Protein AF-A0A7W8LDS4-F1 (afdb_monomer_lite)

pLDDT: mean 88.82, std 13.71, range [44.56, 98.31]

Foldseek 3Di:
DDDPPDPPDDDDDDDPVVVVVVVVCCVVCCVVFVDKDFDPVDDWAWDDDPDTDTPDTHMDGDD

Radius of gyration: 19.91 Å; chains: 1; bounding box: 62×27×38 Å

Secondary structure (DSSP, 8-state):
--------PPPPPPPHHHHHHHHHHHHHHHHH-SS-EE-TTS--EEE-SSS-EEEE--EE---

Sequence (63 aa):
MSERRERRTPPARAPALARSEVAIMVEEWTRAIPEVRLDPAKKAVASSGLVNGMLELHLVWPV

Structure (mmCIF, N/CA/C/O backbone):
data_AF-A0A7W8LDS4-F1
#
_entry.id   AF-A0A7W8LDS4-F1
#
loop_
_atom_site.group_PDB
_atom_site.id
_atom_site.type_symbol
_atom_site.label_atom_id
_atom_site.label_alt_id
_atom_site.label_comp_id
_atom_site.label_asym_id
_atom_site.label_entity_id
_atom_site.label_seq_id
_atom_site.pdbx_PDB_ins_code
_atom_site.Cartn_x
_atom_site.Cartn_y
_atom_site.Cartn_z
_atom_site.occupancy
_atom_site.B_iso_or_equiv
_atom_site.auth_seq_id
_atom_site.auth_comp_id
_atom_site.auth_asym_id
_atom_site.auth_atom_id
_atom_site.pdbx_PDB_model_num
ATOM 1 N N . MET A 1 1 ? 48.872 -1.462 -27.200 1.00 44.56 1 MET A N 1
ATOM 2 C CA . MET A 1 1 ? 48.032 -1.542 -25.984 1.00 44.56 1 MET A CA 1
ATOM 3 C C . MET A 1 1 ? 46.951 -0.487 -26.111 1.00 44.56 1 MET A C 1
ATOM 5 O O . MET A 1 1 ? 47.294 0.681 -26.185 1.00 44.56 1 MET A O 1
ATOM 9 N N . SER A 1 2 ? 45.686 -0.882 -26.265 1.00 48.78 2 SER A N 1
ATOM 10 C CA . SER A 1 2 ? 44.566 0.057 -26.414 1.00 48.78 2 SER A CA 1
ATOM 11 C C . SER A 1 2 ? 43.737 0.011 -25.131 1.00 48.78 2 SER A C 1
ATOM 13 O O . SER A 1 2 ? 43.166 -1.029 -24.804 1.00 48.78 2 SER A O 1
ATOM 15 N N . GLU A 1 3 ? 43.760 1.102 -24.363 1.00 60.38 3 GLU A N 1
ATOM 16 C CA . GLU A 1 3 ? 43.002 1.262 -23.121 1.00 60.38 3 GLU A CA 1
ATOM 17 C C . GLU A 1 3 ? 41.501 1.242 -23.414 1.00 60.38 3 GLU A C 1
ATOM 19 O O . GLU A 1 3 ? 40.929 2.153 -24.020 1.00 60.38 3 GLU A O 1
ATOM 24 N N . ARG A 1 4 ? 40.840 0.182 -22.955 1.00 66.00 4 ARG A N 1
ATOM 25 C CA . ARG A 1 4 ? 39.387 0.067 -22.968 1.00 66.00 4 ARG A CA 1
ATOM 26 C C . ARG A 1 4 ? 38.840 0.992 -21.878 1.00 66.00 4 ARG A C 1
ATOM 28 O O . ARG A 1 4 ? 38.732 0.589 -20.727 1.00 66.00 4 ARG A O 1
ATOM 35 N N . ARG A 1 5 ? 38.517 2.243 -22.228 1.00 67.38 5 ARG A N 1
ATOM 36 C CA . ARG A 1 5 ? 37.790 3.160 -21.334 1.00 67.38 5 ARG A CA 1
ATOM 37 C C . AR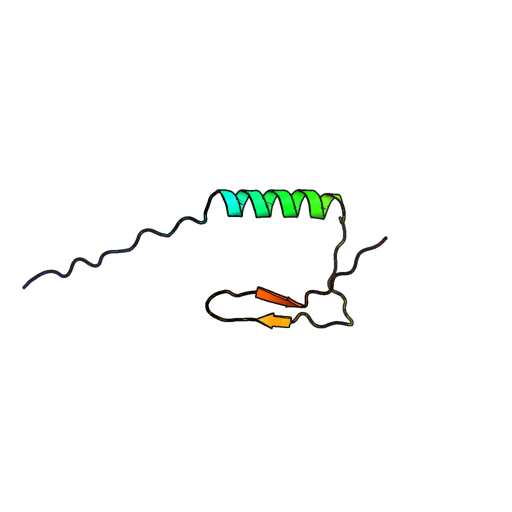G A 1 5 ? 36.485 2.500 -20.894 1.00 67.38 5 ARG A C 1
ATOM 39 O O . ARG A 1 5 ? 35.561 2.330 -21.691 1.00 67.38 5 ARG A O 1
ATOM 46 N N . GLU A 1 6 ? 36.424 2.137 -19.623 1.00 65.44 6 GLU A N 1
ATOM 47 C CA . GLU A 1 6 ? 35.221 1.671 -18.953 1.00 65.44 6 GLU A CA 1
ATOM 48 C C . GLU A 1 6 ? 34.200 2.817 -18.955 1.00 65.44 6 GLU A C 1
ATOM 50 O O . GLU A 1 6 ? 34.350 3.828 -18.265 1.00 65.44 6 GLU A O 1
ATOM 55 N N . ARG A 1 7 ? 33.185 2.719 -19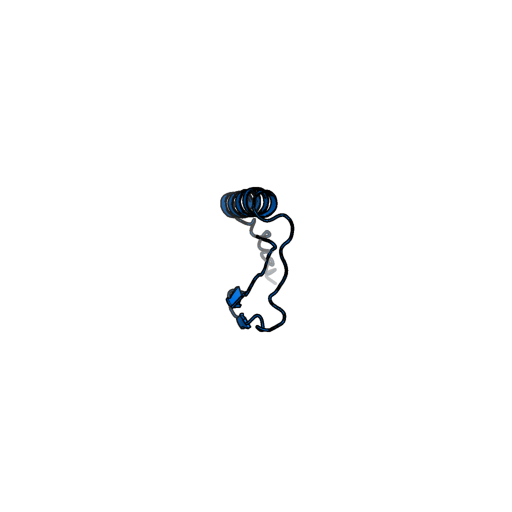.821 1.00 67.88 7 ARG A N 1
ATOM 56 C CA . ARG A 1 7 ? 32.079 3.680 -19.842 1.00 67.88 7 ARG A CA 1
ATOM 57 C C . ARG A 1 7 ? 31.237 3.430 -18.599 1.00 67.88 7 ARG A C 1
ATOM 59 O O . ARG A 1 7 ? 30.354 2.580 -18.603 1.00 67.88 7 ARG A O 1
ATOM 66 N N . ARG A 1 8 ? 31.523 4.164 -17.528 1.00 66.25 8 ARG A N 1
ATOM 67 C CA . ARG A 1 8 ? 30.674 4.195 -16.340 1.00 66.25 8 ARG A CA 1
ATOM 68 C C . ARG A 1 8 ? 29.365 4.886 -16.725 1.00 66.25 8 ARG A C 1
ATOM 70 O O . ARG A 1 8 ? 29.350 6.095 -16.950 1.00 66.25 8 ARG A O 1
ATOM 77 N N . THR A 1 9 ? 28.287 4.122 -16.870 1.00 69.06 9 THR A N 1
ATOM 78 C CA . THR A 1 9 ? 26.956 4.686 -17.117 1.00 69.06 9 THR A CA 1
ATOM 79 C C . THR A 1 9 ? 26.589 5.584 -15.931 1.00 69.06 9 THR A C 1
ATOM 81 O O . THR A 1 9 ? 26.673 5.122 -14.789 1.00 69.06 9 THR A O 1
ATOM 84 N N . PRO A 1 10 ? 26.232 6.863 -16.147 1.00 69.50 10 PRO A N 1
ATOM 85 C CA . PRO A 1 10 ? 25.750 7.710 -15.063 1.00 69.50 10 PRO A CA 1
ATOM 86 C C . PRO A 1 10 ? 24.483 7.088 -14.456 1.00 69.50 10 PRO A C 1
ATOM 88 O O . PRO A 1 10 ? 23.727 6.433 -15.178 1.00 69.50 10 PRO A O 1
ATOM 91 N N . PRO A 1 11 ? 24.234 7.262 -13.147 1.00 69.81 11 PRO A N 1
ATOM 92 C CA . PRO A 1 11 ? 23.050 6.696 -12.519 1.00 69.81 11 PRO A CA 1
ATOM 93 C C . PRO A 1 11 ? 21.802 7.217 -13.236 1.00 69.81 11 PRO A C 1
ATOM 95 O O . PRO A 1 11 ? 21.615 8.430 -13.372 1.00 69.81 11 PRO A O 1
ATOM 98 N N . ALA A 1 12 ? 20.961 6.299 -13.713 1.00 71.31 12 ALA A N 1
ATOM 99 C CA . ALA A 1 12 ? 19.668 6.654 -14.272 1.00 71.31 12 ALA A CA 1
ATOM 100 C C . ALA A 1 12 ? 18.862 7.379 -13.185 1.00 71.31 12 ALA A C 1
ATOM 102 O O . ALA A 1 12 ? 18.668 6.854 -12.087 1.00 71.31 12 ALA A O 1
ATOM 103 N N . ARG A 1 13 ? 18.431 8.612 -13.462 1.00 71.19 13 ARG A N 1
ATOM 104 C CA . ARG A 1 13 ? 17.526 9.327 -12.560 1.00 71.19 13 ARG A CA 1
ATOM 105 C C . ARG A 1 13 ? 16.131 8.742 -12.728 1.00 71.19 13 ARG A C 1
ATOM 107 O O . ARG A 1 13 ? 15.666 8.587 -13.855 1.00 71.19 13 ARG A O 1
ATOM 114 N N . ALA A 1 14 ? 15.471 8.449 -11.611 1.00 69.50 14 ALA A N 1
ATOM 115 C CA . ALA A 1 14 ? 14.050 8.135 -11.630 1.00 69.50 14 ALA A CA 1
ATOM 116 C C . ALA A 1 14 ? 13.279 9.300 -12.295 1.00 69.50 14 ALA A C 1
ATOM 118 O O . ALA A 1 14 ? 13.629 10.462 -12.046 1.00 69.50 14 ALA A O 1
ATOM 119 N N . PRO A 1 15 ? 12.270 9.028 -13.143 1.00 83.75 15 PRO A N 1
ATOM 120 C CA . PRO A 1 15 ? 11.495 10.074 -13.803 1.00 83.75 15 PRO A CA 1
ATOM 121 C C . PRO A 1 15 ? 10.859 11.022 -12.780 1.00 83.75 15 PRO A C 1
ATOM 123 O O . PRO A 1 15 ? 10.341 10.575 -11.757 1.00 83.75 15 PRO A O 1
ATOM 126 N N . ALA A 1 16 ? 10.860 12.328 -13.064 1.00 87.88 16 ALA A N 1
ATOM 127 C CA . ALA A 1 16 ? 10.263 13.329 -12.175 1.00 87.88 16 ALA A CA 1
ATOM 128 C C . ALA A 1 16 ? 8.776 13.047 -11.891 1.00 87.88 16 ALA A C 1
ATOM 130 O O . ALA A 1 16 ? 8.320 13.244 -10.769 1.00 87.88 16 ALA A O 1
ATOM 131 N N . LEU A 1 17 ? 8.060 12.510 -12.884 1.00 93.19 17 LEU A N 1
ATOM 132 C CA . LEU A 1 17 ? 6.649 12.151 -12.767 1.00 93.19 17 LEU A CA 1
ATOM 133 C C . LEU A 1 17 ? 6.404 11.087 -11.687 1.00 93.19 17 LEU A C 1
ATOM 135 O O . LEU A 1 17 ? 5.612 11.328 -10.786 1.00 93.19 17 LEU A O 1
ATOM 139 N N . ALA A 1 18 ? 7.158 9.982 -11.703 1.00 92.81 18 ALA A N 1
ATOM 140 C CA . ALA A 1 18 ? 7.010 8.904 -10.720 1.00 92.81 18 ALA A CA 1
ATOM 141 C C . ALA A 1 18 ? 7.217 9.398 -9.278 1.00 92.81 18 ALA A C 1
ATOM 143 O O . ALA A 1 18 ? 6.584 8.918 -8.340 1.00 92.81 18 ALA A O 1
ATOM 144 N N . ARG A 1 19 ? 8.093 10.395 -9.088 1.00 92.25 19 ARG A N 1
ATOM 145 C CA . ARG A 1 19 ? 8.296 11.015 -7.774 1.00 92.25 19 ARG A CA 1
ATOM 146 C C . ARG A 1 19 ? 7.066 11.805 -7.324 1.00 92.25 19 ARG A C 1
ATOM 148 O O . ARG A 1 19 ? 6.692 11.704 -6.159 1.00 92.25 19 ARG A O 1
ATOM 155 N N . SER A 1 20 ? 6.461 12.579 -8.221 1.00 95.88 20 SER A N 1
ATOM 156 C CA . SER A 1 20 ? 5.244 13.340 -7.930 1.00 95.88 20 SER A CA 1
ATOM 157 C C . SER A 1 20 ? 4.036 12.432 -7.698 1.00 95.88 20 SER A C 1
ATOM 159 O O . SER A 1 20 ? 3.282 12.671 -6.763 1.00 95.88 20 SER A O 1
ATOM 161 N N . GLU A 1 21 ? 3.882 11.368 -8.487 1.00 97.19 21 GLU A N 1
ATOM 162 C CA . GLU A 1 21 ? 2.778 10.410 -8.349 1.00 97.19 21 GLU A CA 1
ATOM 163 C C . GLU A 1 21 ? 2.785 9.729 -6.976 1.00 97.19 21 GLU A C 1
ATOM 165 O O . GLU A 1 21 ? 1.761 9.706 -6.295 1.00 97.19 21 GLU A O 1
ATOM 170 N N . VAL A 1 22 ? 3.947 9.241 -6.525 1.00 96.06 22 VAL A N 1
ATOM 171 C CA . VAL A 1 22 ? 4.070 8.620 -5.196 1.00 96.06 22 VAL A CA 1
ATOM 172 C C . VAL A 1 22 ? 3.819 9.636 -4.081 1.00 96.06 22 VAL A C 1
ATOM 174 O O . VAL A 1 22 ? 3.168 9.295 -3.098 1.00 96.06 22 VAL A O 1
ATOM 177 N N . ALA A 1 23 ? 4.304 10.874 -4.222 1.00 96.62 23 ALA A N 1
ATOM 178 C CA . ALA A 1 23 ? 4.089 11.914 -3.217 1.00 96.62 23 ALA A CA 1
ATOM 179 C C . ALA A 1 23 ? 2.595 12.223 -3.030 1.00 96.62 23 ALA A C 1
ATOM 181 O O . ALA A 1 23 ? 2.104 12.152 -1.907 1.00 96.62 23 ALA A O 1
ATOM 182 N N . ILE A 1 24 ? 1.877 12.474 -4.130 1.00 97.88 24 ILE A N 1
ATOM 183 C CA . ILE A 1 24 ? 0.437 12.770 -4.109 1.00 97.88 24 ILE A CA 1
ATOM 184 C C . ILE A 1 24 ? -0.351 11.570 -3.572 1.00 97.88 24 ILE A C 1
ATOM 186 O O . ILE A 1 24 ? -1.205 11.735 -2.708 1.00 97.88 24 ILE A O 1
ATOM 190 N N . MET A 1 25 ? -0.044 10.350 -4.035 1.00 97.56 25 MET A N 1
ATOM 191 C CA . MET A 1 25 ? -0.707 9.136 -3.549 1.00 97.56 25 MET A CA 1
ATOM 192 C C . MET A 1 25 ? -0.561 8.986 -2.031 1.00 97.56 25 MET A C 1
ATOM 194 O O . MET A 1 25 ? -1.548 8.717 -1.355 1.00 97.56 25 MET A O 1
ATOM 198 N N . VAL A 1 26 ? 0.650 9.143 -1.486 1.00 97.00 26 VAL A N 1
ATOM 199 C CA . VAL A 1 26 ? 0.893 8.992 -0.042 1.00 97.00 26 VAL A CA 1
ATOM 200 C C . VAL A 1 26 ? 0.213 10.106 0.755 1.00 97.00 26 VAL A C 1
ATOM 202 O O . VAL A 1 26 ? -0.372 9.823 1.799 1.00 97.00 26 VAL A O 1
ATOM 205 N N . GLU A 1 27 ? 0.258 11.350 0.276 1.00 97.94 27 GLU A N 1
ATOM 206 C CA . GLU A 1 27 ? -0.382 12.494 0.936 1.00 97.94 27 GLU A CA 1
ATOM 207 C C . GLU A 1 27 ? -1.896 12.295 1.055 1.00 97.94 27 GLU A C 1
ATOM 209 O O . GLU A 1 27 ? -2.444 12.300 2.159 1.00 97.94 27 GLU A O 1
ATOM 214 N N . GLU A 1 28 ? -2.567 12.034 -0.065 1.00 98.31 28 GLU A N 1
ATOM 215 C CA . GLU A 1 28 ? -4.022 11.891 -0.082 1.00 98.31 28 GLU A CA 1
ATOM 216 C C . GLU A 1 28 ? -4.477 10.619 0.639 1.00 98.31 28 GLU A C 1
ATOM 218 O O . GLU A 1 28 ? -5.456 10.634 1.390 1.00 98.31 28 GLU A O 1
ATOM 223 N N . TRP A 1 29 ? -3.740 9.516 0.478 1.00 97.31 29 TRP A N 1
ATOM 224 C CA . TRP A 1 29 ? -4.070 8.265 1.148 1.00 97.31 29 TRP A CA 1
ATOM 225 C C . TRP A 1 29 ? -3.946 8.395 2.668 1.00 97.31 29 TRP A C 1
ATOM 227 O O . TRP A 1 29 ? -4.887 8.055 3.381 1.00 97.31 29 TRP A O 1
ATOM 237 N N . THR A 1 30 ? -2.840 8.932 3.188 1.00 95.94 30 THR A N 1
ATOM 238 C CA . THR A 1 30 ? -2.649 9.043 4.648 1.00 95.94 30 THR A CA 1
ATOM 239 C C . THR A 1 30 ? -3.595 10.053 5.292 1.00 95.94 30 THR A C 1
ATOM 241 O O . THR A 1 30 ? -3.985 9.876 6.445 1.00 95.94 30 THR A O 1
ATOM 244 N N . ARG A 1 31 ? -4.033 11.074 4.546 1.00 96.25 31 ARG A N 1
ATOM 245 C CA . ARG A 1 31 ? -5.081 11.998 4.990 1.00 96.25 31 ARG A CA 1
ATOM 246 C C . ARG A 1 31 ? -6.441 11.311 5.135 1.00 96.25 31 ARG A C 1
ATOM 248 O O . ARG A 1 31 ? -7.168 11.612 6.079 1.00 96.25 31 ARG A O 1
ATOM 255 N N . ALA A 1 32 ? -6.795 10.430 4.200 1.00 95.94 32 ALA A N 1
ATOM 256 C CA . ALA A 1 32 ? -8.075 9.723 4.209 1.00 95.94 32 ALA A CA 1
ATOM 257 C C . ALA A 1 32 ? -8.084 8.496 5.140 1.00 95.94 32 ALA A C 1
ATOM 259 O O . ALA A 1 32 ? -9.114 8.184 5.732 1.00 95.94 32 ALA A O 1
ATOM 260 N N . ILE A 1 33 ? -6.953 7.797 5.265 1.00 96.94 33 ILE A N 1
ATOM 261 C CA . ILE A 1 33 ? -6.799 6.551 6.028 1.00 96.94 33 ILE A CA 1
ATOM 262 C C . ILE A 1 33 ? -5.589 6.711 6.967 1.00 96.94 33 ILE A C 1
ATOM 264 O O . ILE A 1 33 ? -4.484 6.270 6.638 1.00 96.94 33 ILE A O 1
ATOM 268 N N . PRO A 1 34 ? -5.768 7.364 8.131 1.00 91.75 34 PRO A N 1
ATOM 269 C CA . PRO A 1 34 ? -4.661 7.712 9.026 1.00 91.75 34 PRO A CA 1
ATOM 270 C C . PRO A 1 34 ? -4.071 6.500 9.759 1.00 91.75 34 PRO A C 1
ATOM 272 O O . PRO A 1 34 ? -2.895 6.504 10.118 1.00 91.75 34 PRO A O 1
ATOM 275 N N . GLU A 1 35 ? -4.865 5.446 9.960 1.00 95.50 35 GLU A N 1
ATOM 276 C CA . GLU A 1 35 ? -4.432 4.202 10.595 1.00 95.50 35 GLU A CA 1
ATOM 277 C C . GLU A 1 35 ? -4.697 3.007 9.678 1.00 95.50 35 GLU A C 1
ATOM 279 O O . GLU A 1 35 ? -5.784 2.431 9.673 1.00 95.50 35 GLU A O 1
ATOM 284 N N . VAL A 1 36 ? -3.680 2.611 8.913 1.00 96.00 36 VAL A N 1
ATOM 285 C CA . VAL A 1 36 ? -3.723 1.428 8.046 1.00 96.00 36 VAL A CA 1
ATOM 286 C C . VAL A 1 36 ? -2.881 0.294 8.627 1.00 96.00 36 VAL A C 1
ATOM 288 O O . VAL A 1 36 ? -1.779 0.505 9.136 1.00 96.00 36 VAL A O 1
ATOM 291 N N . ARG A 1 37 ? -3.395 -0.936 8.552 1.00 96.62 37 ARG A N 1
ATOM 292 C CA . ARG A 1 37 ? -2.692 -2.162 8.955 1.00 96.62 37 ARG A CA 1
ATOM 293 C C . ARG A 1 37 ? -2.829 -3.236 7.879 1.00 96.62 37 ARG A C 1
ATOM 295 O O . ARG A 1 37 ? -3.737 -3.188 7.055 1.00 96.62 37 ARG A O 1
ATOM 302 N N . LEU A 1 38 ? -1.937 -4.224 7.906 1.00 97.38 38 LEU A N 1
ATOM 303 C CA . LEU A 1 38 ? -2.106 -5.460 7.137 1.00 97.38 38 LEU A CA 1
ATOM 304 C C . LEU A 1 38 ? -3.216 -6.307 7.771 1.00 97.38 38 LEU A C 1
ATOM 306 O O . LEU A 1 38 ? -3.287 -6.399 8.998 1.00 97.38 38 LEU A O 1
ATOM 310 N N . ASP A 1 39 ? -4.046 -6.942 6.945 1.00 97.62 39 ASP A N 1
ATOM 311 C CA . ASP A 1 39 ? -4.998 -7.954 7.408 1.00 97.62 39 ASP A CA 1
ATOM 312 C C . ASP A 1 39 ? -4.224 -9.164 7.974 1.00 97.62 39 ASP A C 1
ATOM 314 O O . ASP A 1 39 ? -3.514 -9.836 7.223 1.00 97.62 39 ASP A O 1
ATOM 318 N N . PRO A 1 40 ? -4.333 -9.484 9.277 1.00 96.75 40 PRO A N 1
ATOM 319 C CA . PRO A 1 40 ? -3.581 -10.588 9.870 1.00 96.75 40 PRO A CA 1
ATOM 320 C C . PRO A 1 40 ? -4.048 -11.967 9.383 1.00 96.75 40 PRO A C 1
ATOM 322 O O . PRO A 1 40 ? -3.307 -12.941 9.514 1.00 96.75 40 PRO A O 1
ATOM 325 N N . ALA A 1 41 ? -5.262 -12.074 8.833 1.00 97.81 41 ALA A N 1
ATOM 326 C CA . ALA A 1 41 ? -5.807 -13.332 8.334 1.00 97.81 41 ALA A CA 1
ATOM 327 C C . ALA 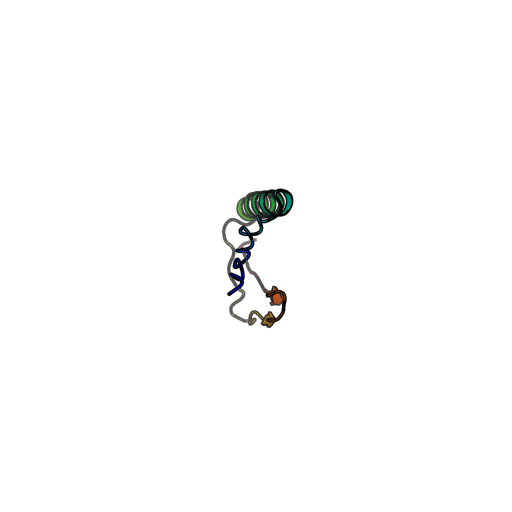A 1 41 ? -5.336 -13.657 6.909 1.00 97.81 41 ALA A C 1
ATOM 329 O O . ALA A 1 41 ? -5.429 -14.810 6.480 1.00 97.81 41 ALA A O 1
ATOM 330 N N . LYS A 1 42 ? -4.829 -12.666 6.166 1.00 97.88 42 LYS A N 1
ATOM 331 C CA . LYS A 1 42 ? -4.472 -12.813 4.752 1.00 97.88 42 LYS A CA 1
ATOM 332 C C . LYS A 1 42 ? -3.009 -12.483 4.521 1.00 97.88 42 LYS A C 1
ATOM 334 O O . LYS A 1 42 ? -2.525 -11.403 4.839 1.00 97.88 42 LYS A O 1
ATOM 339 N N . LYS A 1 43 ? -2.286 -13.426 3.919 1.00 97.12 43 LYS A N 1
ATOM 340 C CA . LYS A 1 43 ? -0.873 -13.226 3.595 1.00 97.12 43 LYS A CA 1
ATOM 341 C C . LYS A 1 43 ? -0.731 -12.268 2.420 1.00 97.12 43 LYS A C 1
ATOM 343 O O . LYS A 1 43 ? -1.451 -12.375 1.434 1.00 97.12 43 LYS A O 1
ATOM 348 N N . ALA A 1 44 ? 0.249 -11.379 2.517 1.00 97.38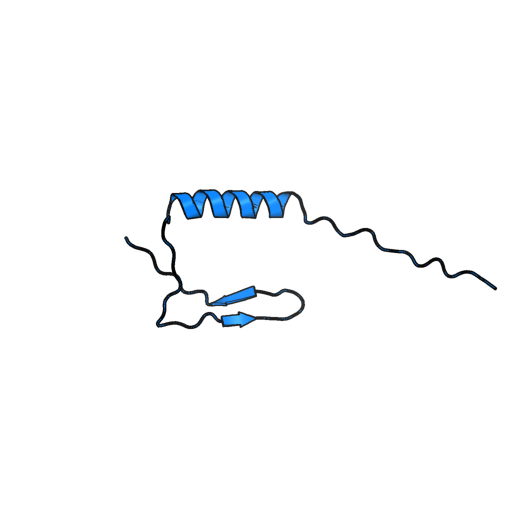 44 ALA A N 1
ATOM 349 C CA . ALA A 1 44 ? 0.697 -10.618 1.368 1.00 97.38 44 ALA A CA 1
ATOM 350 C C . ALA A 1 44 ? 1.466 -11.541 0.409 1.00 97.38 44 ALA A C 1
ATOM 352 O O . ALA A 1 44 ? 2.253 -12.386 0.846 1.00 97.38 44 ALA A O 1
ATOM 353 N N . VAL A 1 45 ? 1.243 -11.373 -0.892 1.00 97.88 45 VAL A N 1
ATOM 354 C CA . VAL A 1 45 ? 1.903 -12.160 -1.939 1.00 97.88 45 VAL A CA 1
ATOM 355 C C . VAL A 1 45 ? 2.749 -11.214 -2.770 1.00 97.88 45 VAL A C 1
ATOM 357 O O . VAL A 1 45 ? 2.236 -10.239 -3.313 1.00 97.88 45 VAL A O 1
ATOM 360 N N . ALA A 1 46 ? 4.046 -11.491 -2.866 1.00 97.75 46 ALA A N 1
ATOM 361 C CA . ALA A 1 46 ? 4.987 -10.699 -3.647 1.00 97.75 46 ALA A CA 1
ATOM 362 C C . ALA A 1 46 ? 5.472 -11.482 -4.871 1.00 97.75 46 ALA A C 1
ATOM 364 O O . ALA A 1 46 ? 5.610 -12.704 -4.828 1.00 97.75 46 ALA A O 1
ATOM 365 N N . SER A 1 47 ? 5.769 -10.756 -5.943 1.00 97.44 47 SER A N 1
ATOM 366 C CA . SER A 1 47 ? 6.432 -11.265 -7.137 1.00 97.44 47 SER A CA 1
ATOM 367 C C . SER A 1 47 ? 7.799 -10.612 -7.283 1.00 97.44 47 SER A C 1
ATOM 369 O O . SER A 1 47 ? 7.957 -9.411 -7.050 1.00 97.44 47 SER A O 1
ATOM 371 N N . SER A 1 48 ? 8.777 -11.403 -7.715 1.00 96.75 48 SER A N 1
ATOM 372 C CA . SER A 1 48 ? 10.120 -10.946 -8.067 1.00 96.75 48 SER A CA 1
ATOM 373 C C . SER A 1 48 ? 10.416 -11.205 -9.545 1.00 96.75 48 SER A C 1
ATOM 375 O O . SER A 1 48 ? 9.761 -12.020 -10.195 1.00 96.75 48 SER A O 1
ATOM 377 N N . GLY A 1 49 ? 11.386 -10.476 -10.097 1.00 93.50 49 GLY A N 1
ATOM 378 C CA . GLY A 1 49 ? 11.774 -10.572 -11.50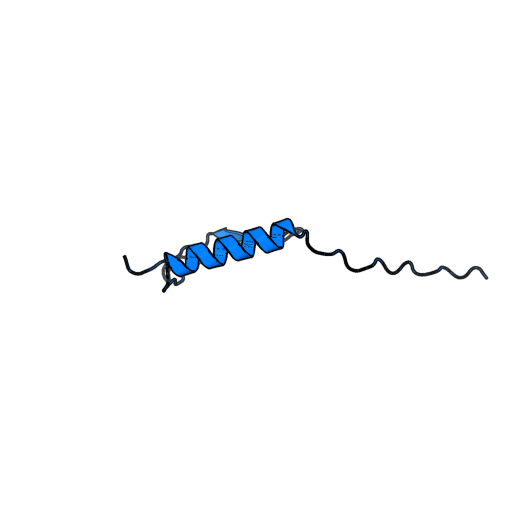4 1.00 93.50 49 GLY A CA 1
ATOM 379 C C . GLY A 1 49 ? 12.487 -9.307 -11.969 1.00 93.50 49 GLY A C 1
ATOM 380 O O . GLY A 1 49 ? 13.206 -8.678 -11.197 1.00 93.50 49 GLY A O 1
ATOM 381 N N . LEU A 1 50 ? 12.263 -8.903 -13.223 1.00 95.44 50 LEU A N 1
ATOM 382 C CA . LEU A 1 50 ? 12.767 -7.619 -13.737 1.00 95.44 50 LEU A CA 1
ATOM 383 C C . LEU A 1 50 ? 12.159 -6.414 -13.001 1.00 95.44 50 LEU A C 1
ATOM 385 O O . LEU A 1 50 ? 12.784 -5.360 -12.921 1.00 95.44 50 LEU A O 1
ATOM 389 N N . VAL A 1 51 ? 10.951 -6.583 -12.460 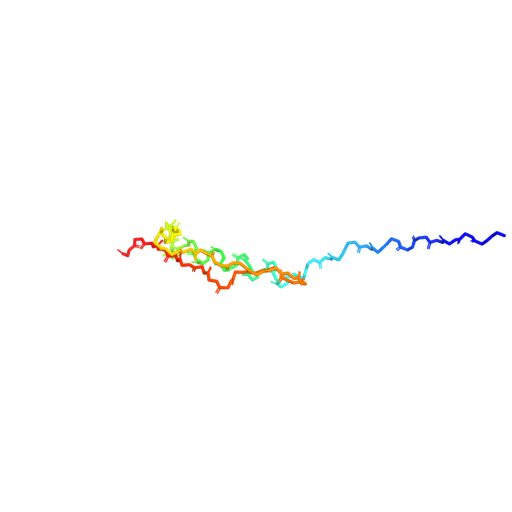1.00 93.81 51 VAL A N 1
ATOM 390 C CA . VAL A 1 51 ? 10.257 -5.607 -11.621 1.00 93.81 51 VAL A CA 1
ATOM 391 C C . VAL A 1 51 ? 9.665 -6.352 -10.431 1.00 93.81 51 VAL A C 1
ATOM 393 O O . VAL A 1 51 ? 8.947 -7.336 -10.604 1.00 93.81 51 VAL A O 1
ATOM 396 N N . ASN A 1 52 ? 9.976 -5.886 -9.224 1.00 96.38 52 ASN A N 1
ATOM 397 C CA . ASN A 1 52 ? 9.377 -6.412 -8.002 1.00 96.38 52 ASN A CA 1
ATOM 398 C C . ASN A 1 52 ? 8.009 -5.767 -7.777 1.00 96.38 52 ASN A C 1
ATOM 400 O O . ASN A 1 52 ? 7.832 -4.579 -8.049 1.00 96.38 52 ASN A O 1
ATOM 404 N N . GLY A 1 53 ? 7.065 -6.525 -7.227 1.00 96.44 53 GLY A N 1
ATOM 405 C CA . GLY A 1 53 ? 5.736 -6.006 -6.922 1.00 96.44 53 GLY A CA 1
ATOM 406 C C . GLY A 1 53 ? 4.972 -6.863 -5.924 1.00 96.44 53 GLY A C 1
ATOM 407 O O . GLY A 1 53 ? 5.354 -7.996 -5.635 1.00 96.44 53 GLY A O 1
ATOM 408 N N . MET A 1 54 ? 3.874 -6.313 -5.414 1.00 97.56 54 MET A N 1
ATOM 409 C CA . MET A 1 54 ? 2.897 -7.050 -4.615 1.00 97.56 54 MET A CA 1
ATOM 410 C C . MET A 1 54 ? 1.775 -7.524 -5.540 1.00 97.56 54 MET A C 1
ATOM 412 O O . MET A 1 54 ? 1.176 -6.711 -6.236 1.00 97.56 54 MET A O 1
ATOM 416 N N . LEU A 1 55 ? 1.508 -8.828 -5.561 1.00 97.50 55 LEU A N 1
ATOM 417 C CA . LEU A 1 55 ? 0.354 -9.414 -6.248 1.00 97.50 55 LEU A CA 1
ATOM 418 C C . LEU A 1 55 ? -0.900 -9.324 -5.377 1.00 97.50 55 LEU A C 1
ATOM 420 O O . LEU A 1 55 ? -1.990 -9.079 -5.882 1.00 97.50 55 LEU A O 1
ATOM 424 N N . GLU A 1 56 ? -0.729 -9.484 -4.064 1.00 98.06 56 GLU A N 1
ATOM 425 C CA . GLU A 1 56 ? -1.802 -9.348 -3.086 1.00 98.06 56 GLU A CA 1
ATOM 426 C C . GLU A 1 56 ? -1.317 -8.545 -1.879 1.00 98.06 56 GLU A C 1
ATOM 428 O O . GLU A 1 56 ? -0.281 -8.857 -1.283 1.00 98.06 56 GLU A O 1
ATOM 433 N N . LEU A 1 57 ? -2.089 -7.524 -1.505 1.00 97.81 57 LEU A N 1
ATOM 434 C CA . LEU A 1 57 ? -1.854 -6.694 -0.329 1.00 97.81 57 LEU A CA 1
ATOM 435 C C . LEU A 1 57 ? -3.203 -6.344 0.310 1.00 97.81 57 LEU A C 1
ATOM 437 O O . LEU A 1 57 ? -3.891 -5.423 -0.121 1.00 97.81 57 LEU A O 1
ATOM 441 N N . HIS A 1 58 ? -3.591 -7.117 1.321 1.00 98.06 58 HIS A N 1
ATOM 442 C CA . HIS A 1 58 ? -4.866 -6.956 2.017 1.00 98.06 58 HIS A CA 1
ATOM 443 C C . HIS A 1 58 ? -4.681 -6.010 3.206 1.00 98.06 58 HIS A C 1
ATOM 445 O O . HIS A 1 58 ? -3.877 -6.283 4.099 1.00 98.06 58 HIS A O 1
ATOM 451 N N . LEU A 1 59 ? -5.401 -4.889 3.195 1.00 97.19 59 LEU A N 1
ATOM 452 C CA . LEU A 1 59 ? -5.280 -3.817 4.183 1.00 97.19 59 LEU A CA 1
ATOM 453 C C . LEU A 1 59 ? -6.586 -3.647 4.956 1.00 97.19 59 LEU A C 1
ATOM 455 O O . LEU A 1 59 ? -7.668 -3.818 4.398 1.00 97.19 59 LEU A O 1
ATOM 459 N N . VAL A 1 60 ? -6.468 -3.286 6.231 1.00 97.50 60 VAL A N 1
ATOM 460 C CA . VAL A 1 60 ? -7.588 -2.978 7.125 1.00 97.50 60 VAL A CA 1
ATOM 461 C C . VAL A 1 60 ? -7.357 -1.633 7.805 1.00 97.50 60 VAL A C 1
ATOM 463 O O . VAL A 1 60 ? -6.221 -1.269 8.116 1.00 97.50 60 VAL A O 1
ATOM 466 N N . TRP A 1 61 ? -8.439 -0.902 8.042 1.00 97.12 61 TRP A N 1
ATOM 467 C CA . TRP A 1 61 ? -8.445 0.362 8.774 1.00 97.12 61 TRP A CA 1
ATOM 468 C C . TRP A 1 61 ? -9.773 0.528 9.530 1.00 97.12 61 TRP A C 1
ATOM 470 O O . TRP A 1 61 ? -10.767 -0.096 9.142 1.00 97.12 61 TRP A O 1
ATOM 480 N N . PRO A 1 62 ? -9.807 1.324 10.615 1.00 92.44 62 PRO A N 1
ATOM 481 C CA . PRO A 1 62 ? -11.054 1.683 11.285 1.00 92.44 62 PRO A CA 1
ATOM 482 C C . PRO A 1 62 ? -11.947 2.502 10.342 1.00 92.44 62 PRO A C 1
ATOM 484 O O . PRO A 1 62 ? -11.464 3.451 9.723 1.00 92.44 62 PRO A O 1
ATOM 487 N N . VAL A 1 63 ? -13.221 2.119 10.222 1.00 81.25 63 VAL A N 1
ATOM 488 C CA . VAL A 1 63 ? -14.249 2.854 9.458 1.00 81.25 63 VAL A CA 1
ATOM 489 C C . VAL A 1 63 ? -14.992 3.810 10.377 1.00 81.25 63 VAL A C 1
ATOM 491 O O . VAL A 1 63 ? -15.305 3.383 11.512 1.00 81.25 63 VAL A O 1
#

Organism: NCBI:txid2782701